Protein AF-A0A0D3IB41-F1 (afdb_monomer)

InterPro domains:
  IPR002483 PWI domain [PF01480] (1-59)
  IPR002483 PWI domain [PS51025] (1-68)
  IPR002483 PWI domain [SM00311] (1-62)
 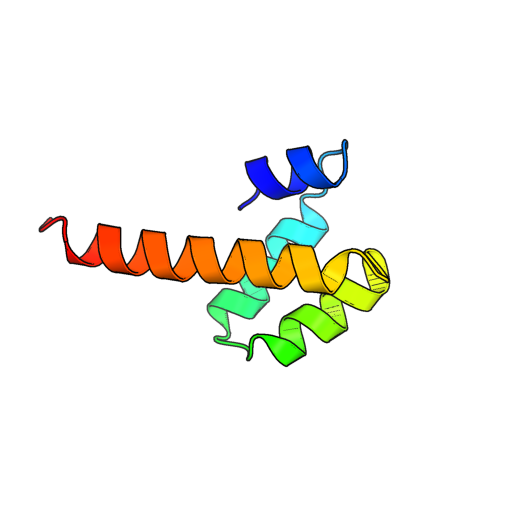 IPR052768 RNA-binding protein 25 [PTHR18806] (1-64)

Structure (mmCIF, N/CA/C/O backbone):
data_AF-A0A0D3IB41-F1
#
_entry.id   AF-A0A0D3IB41-F1
#
loop_
_atom_site.group_PDB
_atom_site.id
_atom_site.type_symbol
_atom_site.label_atom_id
_atom_site.label_alt_id
_atom_site.label_comp_id
_atom_site.label_asym_id
_atom_site.label_entity_id
_atom_site.label_seq_id
_atom_site.pdbx_PDB_ins_code
_atom_site.Cartn_x
_atom_site.Cartn_y
_atom_site.Cartn_z
_atom_site.occupancy
_atom_site.B_iso_or_equiv
_atom_site.auth_seq_id
_atom_site.auth_comp_id
_atom_site.auth_asym_id
_atom_site.auth_atom_id
_atom_site.pdbx_PDB_model_num
ATOM 1 N N . VAL A 1 1 ? 9.208 -1.898 4.211 1.00 65.88 1 VAL A N 1
ATOM 2 C CA . VAL A 1 1 ? 7.741 -1.703 4.151 1.00 65.88 1 VAL A CA 1
ATOM 3 C C . VAL A 1 1 ? 7.165 -1.765 5.555 1.00 65.88 1 VAL A C 1
ATOM 5 O O . VAL A 1 1 ? 6.686 -0.730 5.985 1.00 65.88 1 VAL A O 1
ATOM 8 N N . SER A 1 2 ? 7.365 -2.856 6.308 1.00 63.84 2 SER A N 1
ATOM 9 C CA . SER A 1 2 ? 6.852 -3.036 7.684 1.00 63.84 2 SER A CA 1
ATOM 10 C C . SER A 1 2 ? 7.077 -1.841 8.613 1.00 63.84 2 SER A C 1
ATOM 12 O O . SER A 1 2 ? 6.119 -1.202 9.019 1.00 63.84 2 SER A O 1
ATOM 14 N N . LYS A 1 3 ? 8.336 -1.425 8.810 1.00 68.25 3 LYS A N 1
ATOM 15 C CA . LYS A 1 3 ? 8.693 -0.295 9.691 1.00 68.25 3 LYS A CA 1
ATOM 16 C C . LYS A 1 3 ? 7.992 1.031 9.349 1.00 68.25 3 LYS A C 1
ATOM 18 O O . LYS A 1 3 ? 7.822 1.892 10.191 1.00 68.25 3 LYS A O 1
ATOM 23 N N . LYS A 1 4 ? 7.610 1.202 8.082 1.00 66.88 4 LYS A N 1
ATOM 24 C CA . LYS A 1 4 ? 6.984 2.422 7.561 1.00 66.88 4 LYS A CA 1
ATOM 25 C C . LYS A 1 4 ? 5.460 2.382 7.656 1.00 66.88 4 LYS A C 1
ATOM 27 O O . LYS A 1 4 ? 4.848 3.431 7.544 1.00 66.88 4 LYS A O 1
ATOM 32 N N . MET A 1 5 ? 4.882 1.187 7.791 1.00 70.94 5 MET A N 1
ATOM 33 C CA . MET A 1 5 ? 3.458 0.981 8.066 1.00 70.94 5 MET A CA 1
ATOM 34 C C . MET A 1 5 ? 3.190 1.164 9.557 1.00 70.94 5 MET A C 1
ATOM 36 O O . MET A 1 5 ? 2.277 1.896 9.905 1.00 70.94 5 MET A O 1
ATOM 40 N N . GLU A 1 6 ? 4.071 0.631 10.406 1.00 71.44 6 GLU A N 1
ATOM 41 C CA . GLU A 1 6 ? 4.063 0.850 11.858 1.00 71.44 6 GLU A CA 1
ATOM 42 C C . GLU A 1 6 ? 4.165 2.349 12.215 1.00 71.44 6 GLU A C 1
ATOM 44 O O . GLU A 1 6 ? 3.355 2.869 12.974 1.00 71.44 6 GLU A O 1
ATOM 49 N N . GLU A 1 7 ? 5.084 3.094 11.582 1.00 71.69 7 GLU A N 1
ATOM 50 C CA . GLU A 1 7 ? 5.190 4.559 11.741 1.00 71.69 7 GLU A CA 1
ATOM 51 C C . GLU A 1 7 ? 3.939 5.331 11.285 1.00 71.69 7 GLU A C 1
ATOM 53 O O . GLU A 1 7 ? 3.733 6.462 11.721 1.00 71.69 7 GLU A O 1
ATOM 58 N N . TYR A 1 8 ? 3.151 4.768 10.366 1.00 67.88 8 TYR A N 1
ATOM 59 C CA . TYR A 1 8 ? 1.997 5.442 9.766 1.00 67.88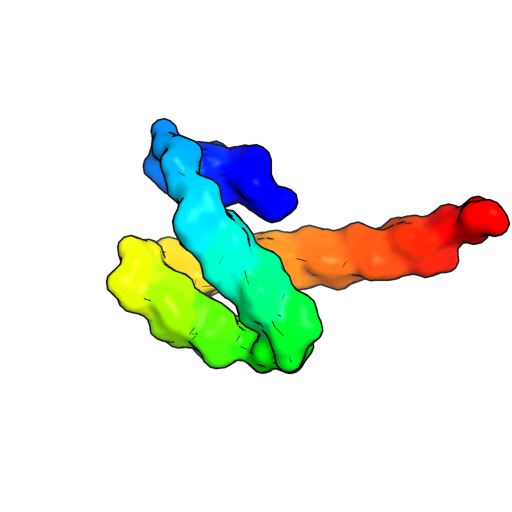 8 TYR A CA 1
ATOM 60 C C . TYR A 1 8 ? 0.698 5.148 10.525 1.00 67.88 8 TYR A C 1
ATOM 62 O O . TYR A 1 8 ? -0.139 6.031 10.663 1.00 67.88 8 TYR A O 1
ATOM 70 N N . LEU A 1 9 ? 0.550 3.923 11.033 1.00 69.81 9 LEU A N 1
ATOM 71 C CA . LEU A 1 9 ? -0.635 3.452 11.755 1.00 69.81 9 LEU A CA 1
ATOM 72 C C . LEU A 1 9 ? -0.508 3.628 13.275 1.00 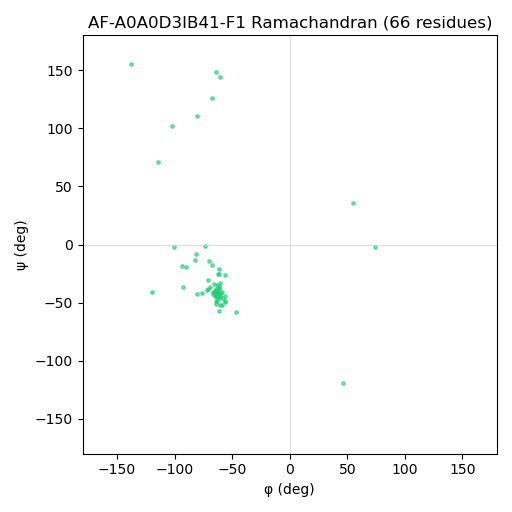69.81 9 LEU A C 1
ATOM 74 O O . LEU A 1 9 ? -1.511 3.612 13.978 1.00 69.81 9 LEU A O 1
ATOM 78 N N . GLY A 1 10 ? 0.711 3.806 13.798 1.00 71.50 10 GLY A N 1
ATOM 79 C CA . GLY A 1 10 ? 0.969 3.888 15.240 1.00 71.50 10 GLY A CA 1
ATOM 80 C C . GLY A 1 10 ? 0.879 2.540 15.965 1.00 71.50 10 GLY A C 1
ATOM 81 O O . GLY A 1 10 ? 1.159 2.472 17.161 1.00 71.50 10 GLY A O 1
ATOM 82 N N . GLU A 1 11 ? 0.535 1.478 15.240 1.00 72.06 11 GLU A N 1
ATOM 83 C CA . GLU A 1 11 ? 0.471 0.098 15.700 1.00 72.06 11 GLU A CA 1
ATOM 84 C C . GLU A 1 11 ? 1.050 -0.853 14.647 1.00 72.06 11 GLU A C 1
ATOM 86 O O . GLU A 1 11 ? 1.117 -0.539 13.453 1.00 72.06 11 GLU A O 1
ATOM 91 N N . ASP A 1 12 ? 1.518 -2.012 15.108 1.00 65.88 12 ASP A N 1
ATOM 92 C CA . ASP A 1 12 ? 2.084 -3.031 14.232 1.00 65.88 12 ASP A CA 1
ATOM 93 C C . ASP A 1 12 ? 0.944 -3.825 13.576 1.00 65.88 12 ASP A C 1
ATOM 95 O O . ASP A 1 12 ? 0.229 -4.581 14.234 1.00 65.88 12 ASP A O 1
ATOM 99 N N . GLU A 1 13 ? 0.779 -3.642 12.265 1.00 73.88 13 GLU A N 1
ATOM 100 C CA . GLU A 1 13 ? -0.260 -4.270 11.437 1.00 73.88 13 GLU A CA 1
ATOM 101 C C . GLU A 1 13 ? 0.382 -5.230 10.412 1.00 73.88 13 GLU A C 1
ATOM 103 O O . GLU A 1 13 ? 0.448 -4.955 9.204 1.00 73.88 13 GLU A O 1
ATOM 108 N N . PRO A 1 14 ? 0.914 -6.385 10.865 1.00 75.69 14 PRO A N 1
ATOM 109 C CA . PRO A 1 14 ? 1.614 -7.335 10.001 1.00 75.69 14 PRO A CA 1
ATOM 110 C C . PRO A 1 14 ? 0.702 -7.913 8.913 1.00 75.69 14 PRO A C 1
ATOM 112 O O . PRO A 1 14 ? 1.179 -8.301 7.845 1.00 75.69 14 PRO A O 1
ATOM 115 N N . THR A 1 15 ? -0.610 -7.942 9.147 1.00 80.56 15 THR A N 1
ATOM 116 C CA . THR A 1 15 ? -1.621 -8.389 8.184 1.00 80.56 15 THR A CA 1
ATOM 117 C C . THR A 1 15 ? -1.654 -7.490 6.957 1.00 80.56 15 THR A C 1
ATOM 119 O O . THR A 1 15 ? -1.573 -7.980 5.829 1.00 80.56 15 THR A O 1
ATOM 122 N N . LEU A 1 16 ? -1.703 -6.172 7.165 1.00 76.75 16 LEU A N 1
ATOM 123 C CA . LEU A 1 16 ? -1.718 -5.198 6.081 1.00 76.75 16 LEU A CA 1
ATOM 124 C C . LEU A 1 16 ? -0.370 -5.160 5.344 1.00 76.75 16 LEU A C 1
ATOM 126 O O . LEU A 1 16 ? -0.327 -5.053 4.118 1.00 76.75 16 LEU A O 1
ATOM 130 N N . VAL A 1 17 ? 0.736 -5.327 6.074 1.00 81.06 17 VAL A N 1
ATOM 131 C CA . VAL A 1 17 ? 2.075 -5.469 5.481 1.00 81.06 17 VAL A CA 1
ATOM 132 C C . VAL A 1 17 ? 2.134 -6.673 4.545 1.00 81.06 17 VAL A C 1
ATOM 134 O O . VAL A 1 17 ? 2.556 -6.531 3.396 1.00 81.06 17 VAL A O 1
ATOM 137 N N . ASN A 1 18 ? 1.713 -7.848 5.016 1.00 84.31 18 ASN A N 1
ATOM 138 C CA . ASN A 1 18 ? 1.730 -9.073 4.219 1.00 84.31 18 ASN A CA 1
ATOM 139 C C . ASN A 1 18 ? 0.809 -8.953 3.003 1.00 84.31 18 ASN A C 1
ATOM 141 O O . ASN A 1 18 ? 1.221 -9.280 1.895 1.00 84.31 18 ASN A O 1
ATOM 145 N N . PHE A 1 19 ? -0.379 -8.373 3.181 1.00 85.25 19 PHE A N 1
ATOM 146 C CA . PHE A 1 19 ? -1.300 -8.098 2.084 1.00 85.25 19 PHE A CA 1
ATOM 147 C C . PHE A 1 19 ? -0.659 -7.243 0.979 1.00 85.25 19 PHE A C 1
ATOM 149 O O . PHE A 1 19 ? -0.721 -7.585 -0.205 1.00 85.25 19 PHE A O 1
ATOM 156 N N . VAL A 1 20 ? 0.004 -6.145 1.352 1.00 84.00 20 VAL A N 1
ATOM 157 C CA . VAL A 1 20 ? 0.705 -5.277 0.398 1.00 84.00 20 VAL A CA 1
ATOM 158 C C . VAL A 1 20 ? 1.849 -6.030 -0.289 1.00 84.00 20 VAL A C 1
ATOM 160 O O . VAL A 1 20 ? 2.017 -5.907 -1.504 1.00 84.00 20 VAL A O 1
ATOM 163 N N . LEU A 1 21 ? 2.625 -6.829 0.449 1.00 85.62 21 LEU A N 1
ATOM 164 C CA . LEU A 1 21 ? 3.707 -7.640 -0.119 1.00 85.62 21 LEU A CA 1
ATOM 165 C C . LEU A 1 21 ? 3.188 -8.665 -1.138 1.00 85.62 21 LEU A C 1
ATOM 167 O O . LEU A 1 21 ? 3.777 -8.784 -2.215 1.00 85.62 21 LEU A O 1
ATOM 171 N N . ASP A 1 22 ? 2.068 -9.328 -0.856 1.00 90.31 22 ASP A 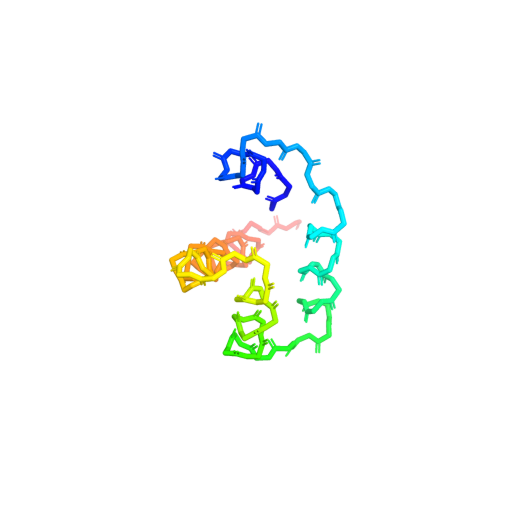N 1
ATOM 172 C CA . ASP A 1 22 ? 1.435 -10.289 -1.765 1.00 90.31 22 ASP A CA 1
ATOM 173 C C . ASP A 1 22 ? 0.962 -9.611 -3.058 1.00 90.31 22 ASP A C 1
ATOM 175 O O . ASP A 1 22 ? 1.216 -10.100 -4.165 1.00 90.31 22 ASP A O 1
ATOM 179 N N . LYS A 1 23 ? 0.341 -8.429 -2.953 1.00 86.62 23 LYS A N 1
ATOM 180 C CA . LYS A 1 23 ? -0.080 -7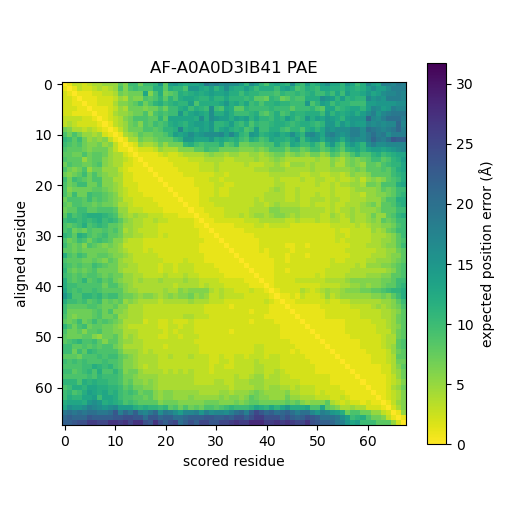.644 -4.125 1.00 86.62 23 LYS A CA 1
ATOM 181 C C . LYS A 1 23 ? 1.101 -7.191 -4.978 1.00 86.62 23 LYS A C 1
ATOM 183 O O . LYS A 1 23 ? 1.019 -7.233 -6.211 1.00 86.62 23 LYS A O 1
ATOM 188 N N . LEU A 1 24 ? 2.201 -6.790 -4.343 1.00 85.12 24 LEU A N 1
ATOM 189 C CA . LEU A 1 24 ? 3.435 -6.419 -5.034 1.00 85.12 24 LEU A CA 1
ATOM 190 C C . LEU A 1 24 ? 4.083 -7.624 -5.725 1.00 85.12 24 LEU A C 1
ATOM 192 O O . LEU A 1 24 ? 4.518 -7.500 -6.873 1.00 85.12 24 LEU A O 1
ATOM 196 N N . ALA A 1 25 ? 4.101 -8.792 -5.078 1.00 86.25 25 ALA A N 1
ATOM 197 C CA . ALA A 1 25 ? 4.585 -10.039 -5.669 1.00 86.25 25 ALA A CA 1
ATOM 198 C C . ALA A 1 25 ? 3.752 -10.450 -6.897 1.00 86.25 25 ALA A C 1
ATOM 200 O O . ALA A 1 25 ? 4.309 -10.878 -7.909 1.00 86.25 25 ALA A O 1
ATOM 201 N N . ALA A 1 26 ? 2.437 -10.218 -6.852 1.00 91.88 26 ALA A N 1
ATOM 202 C CA . ALA A 1 26 ? 1.523 -10.418 -7.974 1.00 91.88 26 ALA A CA 1
ATOM 203 C C . ALA A 1 26 ? 1.636 -9.350 -9.084 1.00 91.88 26 ALA A C 1
ATOM 205 O O . ALA A 1 26 ? 0.943 -9.447 -10.094 1.00 91.88 26 ALA A O 1
ATOM 206 N N . ARG A 1 27 ? 2.513 -8.343 -8.932 1.00 87.56 27 ARG A N 1
ATOM 207 C CA . ARG A 1 27 ? 2.673 -7.203 -9.860 1.00 87.56 27 ARG A CA 1
ATOM 208 C C . ARG A 1 27 ? 1.366 -6.446 -10.114 1.00 87.56 27 ARG A C 1
ATOM 210 O O . ARG A 1 27 ? 1.131 -5.955 -11.217 1.00 87.56 27 ARG A O 1
ATOM 217 N N . THR A 1 28 ? 0.541 -6.352 -9.079 1.00 91.56 28 THR A N 1
ATOM 218 C CA . THR A 1 28 ? -0.738 -5.639 -9.114 1.00 91.56 28 THR A CA 1
ATOM 219 C C . THR A 1 28 ? -0.516 -4.158 -9.444 1.00 91.56 28 THR A C 1
ATOM 221 O O . THR A 1 28 ? 0.485 -3.563 -9.026 1.00 91.56 28 THR A O 1
ATOM 224 N N . ALA A 1 29 ? -1.432 -3.550 -10.201 1.00 91.88 29 ALA A N 1
ATOM 225 C CA . ALA A 1 29 ? -1.360 -2.129 -10.526 1.00 91.88 29 ALA A CA 1
ATOM 226 C C . ALA A 1 29 ? -1.488 -1.254 -9.264 1.00 91.88 29 ALA A C 1
ATOM 228 O O . ALA A 1 29 ? -2.191 -1.607 -8.322 1.00 91.88 29 ALA A O 1
ATOM 229 N N . ALA A 1 30 ? -0.842 -0.083 -9.257 1.00 90.31 30 ALA A N 1
ATOM 230 C CA . ALA A 1 30 ? -0.851 0.827 -8.104 1.00 90.31 30 ALA A CA 1
ATOM 231 C C . ALA A 1 30 ? -2.266 1.230 -7.673 1.00 90.31 30 ALA A C 1
ATOM 233 O O . ALA A 1 30 ? -2.582 1.171 -6.493 1.00 90.31 30 ALA A O 1
ATOM 234 N N . ALA A 1 31 ? -3.115 1.564 -8.648 1.00 91.81 31 ALA A N 1
ATOM 235 C CA . ALA A 1 31 ? -4.503 1.953 -8.415 1.00 91.81 31 ALA A CA 1
ATOM 236 C C . ALA A 1 31 ? -5.338 0.819 -7.793 1.00 91.81 31 ALA A C 1
ATOM 238 O O . ALA A 1 31 ? -6.207 1.066 -6.966 1.00 91.81 31 ALA A O 1
ATOM 239 N N . GLU A 1 32 ? -5.059 -0.436 -8.155 1.00 92.69 32 GLU A N 1
ATOM 240 C CA . GLU A 1 32 ? -5.731 -1.588 -7.545 1.00 92.69 32 GLU A CA 1
ATOM 241 C C . GLU A 1 32 ? -5.268 -1.804 -6.101 1.00 92.69 32 GLU A C 1
ATOM 243 O O . GLU A 1 32 ? -6.079 -2.130 -5.240 1.00 92.69 32 GLU A O 1
ATOM 248 N N . VAL A 1 33 ? -3.979 -1.599 -5.806 1.00 91.00 33 VAL A N 1
ATOM 249 C CA . VAL A 1 33 ? -3.480 -1.676 -4.425 1.00 91.00 33 VAL A CA 1
ATOM 250 C C . VAL A 1 33 ? -4.047 -0.545 -3.572 1.00 91.00 33 VAL A C 1
ATOM 252 O O . VAL A 1 33 ? -4.486 -0.806 -2.458 1.00 91.00 33 VAL A O 1
ATOM 255 N N . GLU A 1 34 ? -4.107 0.675 -4.100 1.00 92.38 34 GLU A N 1
ATOM 256 C CA . GLU A 1 34 ? -4.733 1.821 -3.436 1.00 92.38 34 GLU A CA 1
ATOM 257 C C . GLU A 1 34 ? -6.194 1.539 -3.079 1.00 92.38 34 GLU A C 1
ATOM 259 O O . GLU A 1 34 ? -6.576 1.706 -1.926 1.00 92.38 34 GLU A O 1
ATOM 264 N N . ALA A 1 35 ? -6.991 1.047 -4.034 1.00 93.25 35 ALA A N 1
ATOM 265 C CA . ALA A 1 35 ? -8.409 0.763 -3.822 1.00 93.25 35 ALA A CA 1
ATOM 266 C C . ALA A 1 35 ? -8.650 -0.286 -2.725 1.00 93.25 35 ALA A C 1
ATOM 268 O O . ALA A 1 35 ? -9.646 -0.224 -2.008 1.00 93.25 35 ALA A O 1
ATOM 269 N N . GLU A 1 36 ? -7.749 -1.259 -2.581 1.00 90.81 36 GLU A N 1
ATOM 270 C CA . GLU A 1 36 ? -7.822 -2.245 -1.505 1.00 90.81 36 GLU A CA 1
ATOM 271 C C . GLU A 1 36 ? -7.378 -1.669 -0.157 1.00 90.81 36 GLU A C 1
ATOM 273 O O . GLU A 1 36 ? -8.022 -1.919 0.859 1.00 90.81 36 GLU A O 1
ATOM 278 N N . VAL A 1 37 ? -6.309 -0.870 -0.146 1.00 88.62 37 VAL A N 1
ATOM 279 C CA . VAL A 1 37 ? -5.805 -0.195 1.058 1.00 88.62 37 VAL A CA 1
ATOM 280 C C . VAL A 1 37 ? -6.813 0.844 1.570 1.00 88.62 37 VAL A C 1
ATOM 282 O O . VAL A 1 37 ? -6.988 0.977 2.780 1.00 88.62 37 VAL A O 1
ATOM 285 N N . ALA A 1 38 ? -7.547 1.507 0.674 1.00 91.19 38 ALA A N 1
ATOM 286 C CA . ALA A 1 38 ? -8.614 2.458 0.989 1.00 91.19 38 ALA A CA 1
ATOM 287 C C . ALA A 1 38 ? -9.773 1.838 1.773 1.00 91.19 38 ALA A C 1
ATOM 289 O O . ALA A 1 38 ? -10.467 2.554 2.478 1.00 91.19 38 ALA A O 1
ATOM 290 N N . LYS A 1 39 ? -9.960 0.512 1.731 1.00 90.12 39 LYS A N 1
ATOM 291 C CA . LYS A 1 39 ? -10.971 -0.172 2.559 1.00 90.12 39 LYS A CA 1
ATOM 292 C C . LYS A 1 39 ? -10.621 -0.186 4.052 1.00 90.12 39 LYS A C 1
ATOM 294 O O . LYS A 1 39 ? -11.470 -0.561 4.855 1.00 90.12 39 LYS A O 1
ATOM 299 N N . VAL A 1 40 ? -9.371 0.129 4.399 1.00 87.12 40 VAL A N 1
ATOM 300 C CA . VAL A 1 40 ? -8.839 0.097 5.772 1.00 87.12 40 VAL A CA 1
ATOM 301 C C . VAL A 1 40 ? -8.356 1.479 6.208 1.00 87.12 40 VAL A C 1
ATOM 303 O O . VAL A 1 40 ? -8.574 1.868 7.348 1.00 87.12 40 VAL A O 1
ATOM 306 N N . LEU A 1 41 ? -7.692 2.208 5.307 1.00 85.56 41 LEU A N 1
ATOM 307 C CA . LEU A 1 41 ? -7.095 3.517 5.579 1.00 85.56 41 LEU A CA 1
ATOM 308 C C . LEU A 1 41 ? -7.934 4.704 5.085 1.00 85.56 41 LEU A C 1
ATOM 310 O O . LEU A 1 41 ? -7.521 5.839 5.295 1.00 85.56 41 LEU A O 1
ATOM 314 N N . ASP A 1 42 ? -9.076 4.476 4.431 1.00 90.19 42 ASP A N 1
ATOM 315 C CA . ASP A 1 42 ? -9.939 5.530 3.885 1.00 90.19 42 ASP A CA 1
ATOM 316 C C . ASP A 1 42 ? -9.131 6.600 3.110 1.00 90.19 42 ASP A C 1
ATOM 318 O O . ASP A 1 42 ? -8.439 6.287 2.136 1.00 90.19 42 ASP A O 1
ATOM 322 N N . GLU A 1 43 ? -9.180 7.861 3.548 1.00 90.94 43 GLU A N 1
ATOM 323 C CA . GLU A 1 43 ? -8.497 9.008 2.932 1.00 90.94 43 GLU A CA 1
ATOM 324 C C . GLU A 1 43 ? -6.960 8.966 3.036 1.00 90.94 43 GLU A C 1
ATOM 326 O O . GLU A 1 43 ? -6.263 9.615 2.255 1.00 90.94 43 GLU A O 1
ATOM 331 N N . GLU A 1 44 ? -6.407 8.148 3.933 1.00 87.19 44 GLU A N 1
ATOM 332 C CA . GLU A 1 44 ? -4.960 7.969 4.102 1.00 87.19 44 GLU A CA 1
ATOM 333 C C . GLU A 1 44 ? -4.352 6.992 3.072 1.00 87.19 44 GLU A C 1
ATOM 335 O O . GLU A 1 44 ? -3.127 6.862 2.963 1.00 87.19 44 GLU A O 1
ATOM 340 N N . ALA A 1 45 ? -5.173 6.307 2.268 1.00 90.44 45 ALA A N 1
ATOM 341 C CA . ALA A 1 45 ? -4.696 5.292 1.329 1.00 90.44 45 ALA A CA 1
ATOM 342 C C . ALA A 1 45 ? -3.933 5.856 0.120 1.00 90.44 45 ALA A C 1
ATOM 344 O O . ALA A 1 45 ? -2.917 5.277 -0.287 1.00 90.44 45 ALA A O 1
ATOM 345 N N . GLU A 1 46 ? -4.373 6.984 -0.442 1.00 92.19 46 GLU A N 1
ATOM 346 C CA . GLU A 1 46 ? -3.678 7.658 -1.546 1.00 92.19 46 GLU A CA 1
ATOM 347 C C . GLU A 1 46 ? -2.258 8.104 -1.130 1.00 92.19 46 GLU A C 1
ATOM 349 O O . GLU A 1 46 ? -1.279 7.659 -1.755 1.00 92.19 46 GLU A O 1
ATOM 354 N N . PRO A 1 47 ? -2.073 8.921 -0.066 1.00 91.06 47 PRO A N 1
ATOM 355 C CA . PRO A 1 47 ? -0.739 9.360 0.340 1.00 91.06 47 PRO A CA 1
ATOM 356 C C . PRO A 1 47 ? 0.159 8.183 0.746 1.00 91.06 47 PRO A C 1
A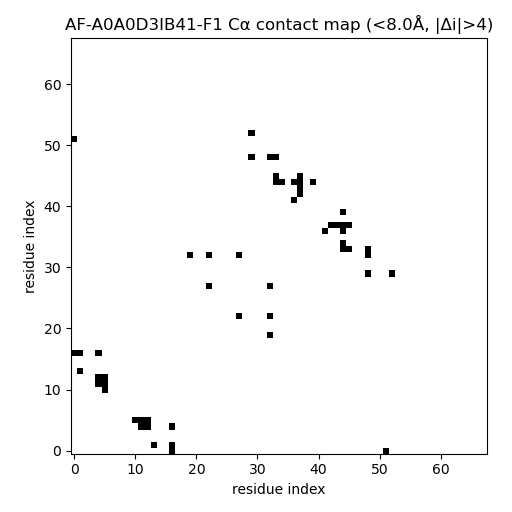TOM 358 O O . PRO A 1 47 ? 1.357 8.183 0.419 1.00 91.06 47 PRO A O 1
ATOM 361 N N . PHE A 1 48 ? -0.404 7.146 1.375 1.00 88.19 48 PHE A N 1
ATOM 362 C CA . PHE A 1 48 ? 0.309 5.909 1.681 1.00 88.19 48 PHE A CA 1
ATOM 363 C C . PHE A 1 48 ? 0.822 5.209 0.413 1.00 88.19 48 PHE A C 1
ATOM 365 O O . PHE A 1 48 ? 2.023 4.921 0.296 1.00 88.19 48 PHE A O 1
ATOM 372 N N . THR A 1 49 ? -0.056 4.983 -0.569 1.00 90.81 49 THR A N 1
ATOM 373 C CA . THR A 1 49 ? 0.273 4.264 -1.808 1.00 90.81 49 THR A CA 1
ATOM 374 C C . THR A 1 49 ? 1.325 5.016 -2.620 1.00 90.81 49 THR A C 1
ATOM 376 O O . THR A 1 49 ? 2.312 4.423 -3.070 1.00 90.81 49 THR A O 1
ATOM 379 N N . VAL A 1 50 ? 1.211 6.344 -2.726 1.00 91.75 50 VAL A N 1
ATOM 380 C CA . VAL A 1 50 ? 2.213 7.188 -3.398 1.00 91.75 50 VAL A CA 1
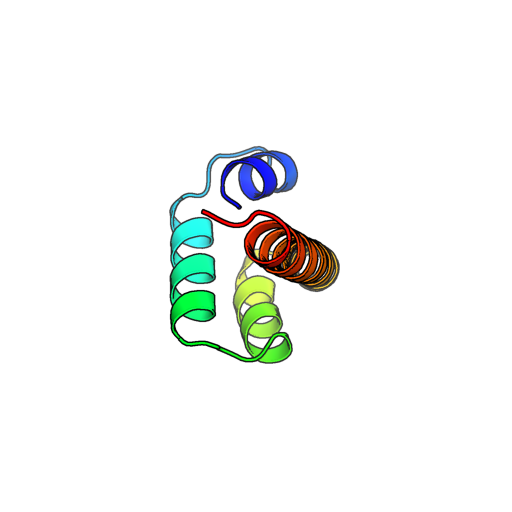ATOM 381 C C . VAL A 1 50 ? 3.582 7.079 -2.716 1.00 91.75 50 VAL A C 1
ATOM 383 O O . VAL A 1 50 ? 4.612 6.930 -3.389 1.00 91.75 50 VAL A O 1
ATOM 386 N N . LYS A 1 51 ? 3.629 7.127 -1.378 1.00 89.06 51 LYS A N 1
ATOM 387 C CA . LYS A 1 51 ? 4.876 7.008 -0.602 1.00 89.06 51 LYS A CA 1
ATOM 388 C C . LYS A 1 51 ? 5.511 5.625 -0.772 1.00 89.06 51 LYS A C 1
ATOM 390 O O . LYS A 1 51 ? 6.736 5.530 -0.919 1.00 89.06 51 LYS A O 1
ATOM 395 N N . LEU A 1 52 ? 4.695 4.572 -0.799 1.00 88.00 52 LEU A N 1
ATOM 396 C CA . LEU A 1 52 ? 5.121 3.194 -1.031 1.00 88.00 52 LEU A CA 1
ATOM 397 C C . LEU A 1 52 ? 5.717 3.013 -2.435 1.00 88.00 52 LEU A C 1
ATOM 399 O O . LEU A 1 52 ? 6.834 2.505 -2.563 1.00 88.00 52 LEU A O 1
ATOM 403 N N . TRP A 1 53 ? 5.043 3.499 -3.480 1.00 91.12 53 TRP A N 1
ATOM 404 C CA . TRP A 1 53 ? 5.523 3.382 -4.862 1.00 91.12 53 TRP A CA 1
ATOM 405 C C . TRP A 1 53 ? 6.829 4.140 -5.105 1.00 91.12 53 TRP A C 1
ATOM 407 O O . TRP A 1 53 ? 7.739 3.622 -5.759 1.00 91.12 53 TRP A O 1
ATOM 417 N N . ARG A 1 54 ? 6.977 5.340 -4.528 1.00 91.69 54 ARG A N 1
ATOM 418 C CA . ARG A 1 54 ? 8.245 6.089 -4.576 1.00 91.69 54 ARG A CA 1
ATOM 419 C C . ARG A 1 54 ? 9.390 5.309 -3.930 1.00 91.69 54 ARG A C 1
ATOM 421 O O . ARG A 1 54 ? 10.488 5.276 -4.482 1.00 91.69 54 ARG A O 1
ATOM 428 N N . MET A 1 55 ? 9.133 4.659 -2.794 1.00 86.88 55 MET A N 1
ATOM 429 C CA . MET A 1 55 ? 10.126 3.830 -2.108 1.00 86.88 55 MET A CA 1
ATOM 430 C C . MET A 1 55 ? 10.521 2.607 -2.944 1.00 86.88 55 MET A C 1
ATOM 432 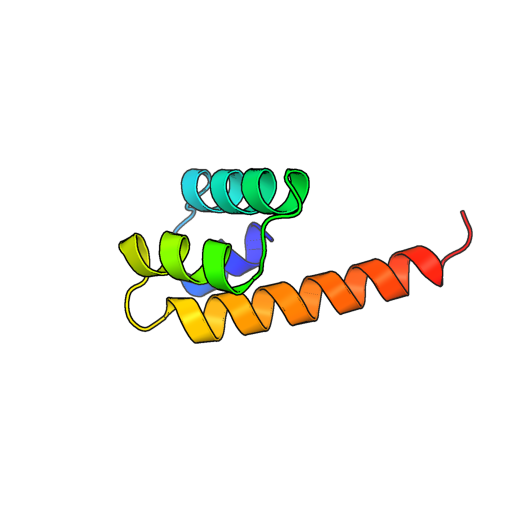O O . MET A 1 55 ? 11.708 2.338 -3.089 1.00 86.88 55 MET A O 1
ATOM 436 N N . LEU A 1 56 ? 9.557 1.909 -3.550 1.00 86.25 56 LEU A N 1
ATOM 437 C CA . LEU A 1 56 ? 9.832 0.757 -4.41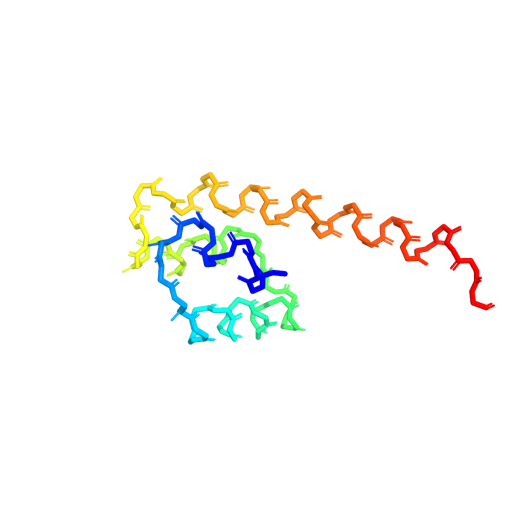6 1.00 86.25 56 LEU A CA 1
ATOM 438 C C . LEU A 1 56 ? 10.688 1.141 -5.623 1.00 86.25 56 LEU A C 1
ATOM 440 O O . LEU A 1 56 ? 11.682 0.480 -5.909 1.00 86.25 56 LEU A O 1
ATOM 444 N N . LEU A 1 57 ? 10.352 2.239 -6.305 1.00 88.50 57 LEU A N 1
ATOM 445 C CA . LEU A 1 57 ? 11.152 2.744 -7.422 1.00 88.50 57 LEU A CA 1
ATOM 446 C C . LEU A 1 57 ? 12.586 3.075 -6.998 1.00 88.50 57 LEU A C 1
ATOM 448 O O . LEU A 1 57 ? 13.525 2.794 -7.746 1.00 88.50 57 LEU A O 1
ATOM 452 N N . PHE A 1 58 ? 12.757 3.669 -5.816 1.00 89.25 58 PHE A N 1
ATOM 453 C CA . PHE A 1 58 ? 14.073 3.972 -5.264 1.00 89.25 58 PHE A CA 1
ATOM 454 C C . PHE A 1 58 ? 14.874 2.698 -4.976 1.00 89.25 58 PHE A C 1
ATOM 456 O O . PHE A 1 58 ? 15.995 2.568 -5.467 1.00 89.25 58 PHE A O 1
ATOM 463 N N . GLU A 1 59 ? 14.294 1.733 -4.259 1.00 86.31 59 GLU A N 1
ATOM 464 C CA . GLU A 1 59 ? 14.976 0.478 -3.918 1.00 86.31 59 GLU A CA 1
ATOM 465 C C . GLU A 1 59 ? 15.300 -0.358 -5.162 1.00 86.31 59 GLU A C 1
ATOM 467 O O . GLU A 1 59 ? 16.401 -0.892 -5.271 1.00 86.31 59 GLU A O 1
ATOM 472 N N . ILE A 1 60 ? 14.414 -0.397 -6.164 1.00 86.94 60 ILE A N 1
ATOM 473 C CA . ILE A 1 60 ? 14.685 -1.072 -7.444 1.00 86.94 60 ILE A CA 1
ATOM 474 C C . ILE A 1 60 ? 15.874 -0.424 -8.164 1.00 86.94 60 ILE A C 1
ATOM 476 O O . ILE A 1 60 ? 16.737 -1.129 -8.690 1.00 86.94 60 ILE A O 1
ATOM 480 N N . LYS A 1 61 ? 15.937 0.914 -8.215 1.00 88.44 61 LYS A N 1
ATOM 481 C CA . LYS A 1 61 ? 17.075 1.627 -8.820 1.00 88.44 61 LYS A CA 1
ATOM 482 C C . LYS A 1 61 ? 18.367 1.369 -8.048 1.00 88.44 61 LYS A C 1
ATOM 484 O O . LYS A 1 61 ? 19.391 1.108 -8.670 1.00 88.44 61 LYS A O 1
ATOM 489 N N . ARG A 1 62 ? 18.314 1.398 -6.715 1.00 89.31 62 ARG A N 1
ATOM 490 C CA . ARG A 1 62 ? 19.460 1.137 -5.836 1.00 89.31 62 ARG A CA 1
ATOM 491 C C . ARG A 1 62 ? 19.991 -0.290 -5.985 1.00 89.31 62 ARG A C 1
ATOM 493 O O . ARG A 1 62 ? 21.198 -0.469 -6.125 1.00 89.31 62 ARG A O 1
ATOM 500 N N . ALA A 1 63 ? 19.101 -1.281 -6.008 1.00 86.69 63 ALA A N 1
ATOM 501 C CA . ALA A 1 63 ? 19.453 -2.683 -6.212 1.00 86.69 63 ALA A CA 1
ATOM 502 C C . ALA A 1 63 ? 20.115 -2.910 -7.579 1.00 86.69 63 ALA A C 1
ATOM 504 O O . ALA A 1 63 ? 21.081 -3.651 -7.674 1.00 86.69 63 ALA A O 1
ATOM 505 N N . LYS A 1 64 ? 19.656 -2.218 -8.630 1.00 83.94 64 LYS A N 1
ATOM 506 C CA . LYS A 1 64 ? 20.303 -2.255 -9.954 1.00 83.94 64 LYS A CA 1
ATOM 507 C C . LYS A 1 64 ? 21.652 -1.531 -9.998 1.00 83.94 64 LYS A C 1
ATOM 509 O O . LYS A 1 64 ? 22.496 -1.890 -10.809 1.00 83.94 64 LYS A O 1
ATOM 514 N N . ALA A 1 65 ? 21.835 -0.495 -9.181 1.00 80.75 65 ALA A N 1
ATOM 515 C CA . ALA A 1 65 ? 23.058 0.307 -9.137 1.00 80.75 65 ALA A CA 1
ATOM 516 C C . ALA A 1 65 ? 24.170 -0.319 -8.281 1.00 80.75 65 ALA A C 1
ATOM 518 O O . ALA A 1 65 ? 25.312 0.125 -8.360 1.00 80.75 65 ALA A O 1
ATOM 519 N N . THR A 1 66 ? 23.847 -1.328 -7.470 1.00 64.69 66 THR A N 1
ATOM 520 C CA . THR A 1 66 ? 24.818 -2.068 -6.660 1.00 64.69 66 THR A CA 1
ATOM 521 C C . THR A 1 66 ? 25.081 -3.400 -7.368 1.00 64.69 66 THR A C 1
ATOM 523 O O . THR A 1 66 ? 24.217 -4.274 -7.307 1.00 64.69 66 THR A O 1
ATOM 526 N N . PRO A 1 67 ? 26.205 -3.570 -8.091 1.00 56.56 67 PRO A N 1
ATOM 527 C CA . PRO A 1 67 ? 26.541 -4.869 -8.651 1.00 56.56 67 PRO A CA 1
ATOM 528 C C . PRO A 1 67 ? 26.863 -5.817 -7.490 1.00 56.56 67 PRO A C 1
ATOM 530 O O . PRO A 1 67 ? 27.664 -5.470 -6.621 1.00 56.56 67 PRO A O 1
ATOM 533 N N . SER A 1 68 ? 26.178 -6.962 -7.455 1.00 58.19 68 SER A N 1
ATOM 534 C CA . SER A 1 68 ? 26.510 -8.082 -6.567 1.00 58.19 68 SER A CA 1
ATOM 535 C C . SER A 1 68 ? 27.815 -8.750 -6.980 1.00 58.19 68 SER A C 1
ATOM 537 O O . SER A 1 68 ? 28.158 -8.690 -8.181 1.00 58.19 68 SER A O 1
#

Nearest PDB structures (foldseek):
  3v53-assembly2_B  TM=9.269E-01  e=1.261E-03  Homo sapiens
  3v53-assembly3_C  TM=9.295E-01  e=2.491E-03  Homo sapiens
  2es4-assembly1_D  TM=5.861E-01  e=5.840E+00  Burkholderia glumae
  8cwy-assembly1_F  TM=3.859E-01  e=8.208E+00  synthetic construct

Organism: Emiliania huxleyi (strain CCMP1516) (NCBI:txid280463)

Solvent-accessible surface area (backbone atoms only — not comparable to full-atom values): 3989 Å² total; per-residue (Å²): 110,59,75,62,48,26,72,71,68,77,46,86,54,66,66,61,44,50,52,52,51,53,40,55,74,69,64,56,54,69,69,60,53,28,61,58,43,29,78,78,45,49,86,53,14,60,66,49,44,56,55,50,52,55,49,50,56,48,51,54,51,50,57,70,71,50,82,127

Sequence (68 aa):
VSKKMEEYLGEDEPTLVNFVLDKLAARTAAAEVEAEVAKVLDEEAEPFTVKLWRMLLFEIKRAKATPS

Foldseek 3Di:
DQVVVCVVVVHRDVVLVVVLVVCVVVVHDLVVNLVVVCVPCPVVSVVVSVVVVVVVVVVVVVVVVDDD

Radius of gyration: 12.54 Å; Cα contacts (8 Å, |Δi|>4): 28; chains: 1; bounding box: 38×20×26 Å

Mean predicted aligned error: 6.2 Å

pLDDT: mean 83.15, std 9.63, range [56.56, 93.25]

Secondary structure (DSSP, 8-state):
-HHHHHHHHSS--HHHHHHHHHHHHTT--HHHHHHHHHHHHGGGHHHHHHHHHHHHHHHHHHHHHS--